Protein AF-A0A6S7GJ29-F1 (afdb_monomer)

Secondary structure (DSSP, 8-state):
-TTSTT-TTHHHHHHHHHHHHHHHHHHH-SSHHHHHHHHHHHHHTT-HHHHHHHHHHHHTSPP--TTSSS---SSS--HHHHHHHHHHHHHHTT-HHHHHHHHHHHS--

Sequence (109 aa):
MACQKFQYGRNASIMQAFLFLYQYEGLRGKCQETDYNMGRSYHQIGLVNFASHYYHKVLNYPMVEENNNEKFWDKNNLHREAAFNLSLIYRASGNNQVARDLLQKYCTL

Structure (mmCIF, N/CA/C/O backbone):
data_AF-A0A6S7GJ29-F1
#
_entry.id   AF-A0A6S7GJ29-F1
#
loop_
_atom_site.group_PDB
_atom_site.id
_atom_site.type_symbol
_atom_site.label_atom_id
_atom_site.label_alt_id
_atom_site.label_comp_id
_atom_site.label_asym_id
_atom_site.label_entity_id
_atom_site.label_seq_id
_atom_site.pdbx_PDB_ins_code
_atom_site.Cartn_x
_atom_site.Cartn_y
_atom_site.Cartn_z
_atom_site.occupancy
_atom_site.B_iso_or_equiv
_atom_site.auth_seq_id
_atom_site.auth_comp_id
_atom_site.auth_asym_id
_atom_site.auth_atom_id
_atom_site.pdbx_PDB_model_num
ATOM 1 N N . MET A 1 1 ? 3.270 8.024 16.936 1.00 61.66 1 MET A N 1
ATOM 2 C CA . MET A 1 1 ? 2.506 8.921 17.827 1.00 61.66 1 MET A CA 1
ATOM 3 C C . MET A 1 1 ? 1.010 8.770 17.577 1.00 61.66 1 MET A C 1
ATOM 5 O O . MET A 1 1 ? 0.410 8.076 18.371 1.00 61.66 1 MET A O 1
ATOM 9 N N . ALA A 1 2 ? 0.425 9.209 16.452 1.00 67.25 2 ALA A N 1
ATOM 10 C CA . ALA A 1 2 ? -1.041 9.233 16.229 1.00 67.25 2 ALA A CA 1
ATOM 11 C C . ALA A 1 2 ? -1.870 7.950 16.521 1.00 67.25 2 ALA A C 1
ATOM 13 O O . ALA A 1 2 ? -3.079 8.052 16.719 1.00 67.25 2 ALA A O 1
ATOM 14 N N . CYS A 1 3 ? -1.261 6.758 16.540 1.00 72.81 3 CYS A N 1
ATOM 15 C CA . CYS A 1 3 ? -1.922 5.491 16.890 1.00 72.81 3 CYS A CA 1
ATOM 16 C C . CYS A 1 3 ? -1.803 5.109 18.381 1.00 72.81 3 CYS A C 1
ATOM 18 O O . CYS A 1 3 ? -2.120 3.980 18.747 1.00 72.81 3 CYS A O 1
ATOM 20 N N . GLN A 1 4 ? -1.328 6.013 19.243 1.00 81.38 4 GLN A N 1
ATOM 21 C CA . GLN A 1 4 ? -1.304 5.812 20.692 1.00 81.38 4 GLN A CA 1
ATOM 22 C C . GLN A 1 4 ? -2.716 5.924 21.280 1.00 81.38 4 GLN A C 1
ATOM 24 O O . GLN A 1 4 ? -3.532 6.750 20.858 1.00 81.38 4 GLN A O 1
ATOM 29 N N . LYS A 1 5 ? -3.005 5.080 22.276 1.00 68.94 5 LYS A N 1
ATOM 30 C CA . LYS A 1 5 ? -4.272 5.105 23.012 1.00 68.94 5 LYS A CA 1
ATOM 31 C C . LYS A 1 5 ? -4.389 6.458 23.732 1.00 68.94 5 LYS A C 1
ATOM 33 O O . LYS A 1 5 ? -3.507 6.800 24.508 1.00 68.94 5 LYS A O 1
ATOM 38 N N . PHE A 1 6 ? -5.466 7.201 23.460 1.00 75.94 6 PHE A N 1
ATOM 39 C CA . PHE A 1 6 ? -5.743 8.551 23.988 1.00 75.94 6 PHE A CA 1
ATOM 40 C C . PHE A 1 6 ? -4.842 9.691 23.475 1.00 75.94 6 PHE A C 1
ATOM 42 O O . PHE A 1 6 ? -4.516 10.613 24.218 1.00 75.94 6 PHE A O 1
ATOM 49 N N . GLN A 1 7 ? -4.478 9.689 22.189 1.00 75.12 7 GLN A N 1
ATOM 50 C CA . GLN A 1 7 ? -3.794 10.843 21.600 1.00 75.12 7 GLN A CA 1
ATOM 51 C C . GLN A 1 7 ? -4.747 12.016 21.313 1.00 75.12 7 GLN A C 1
ATOM 53 O O . GLN A 1 7 ? -5.640 11.926 20.465 1.00 75.12 7 GLN A O 1
ATOM 58 N N . TYR A 1 8 ? -4.482 13.157 21.952 1.00 79.00 8 TYR A N 1
ATOM 59 C CA . TYR A 1 8 ? -5.089 14.434 21.584 1.00 79.00 8 TYR A CA 1
ATOM 60 C C . TYR A 1 8 ? -4.584 14.887 20.204 1.00 79.00 8 TYR A C 1
ATOM 62 O O . TYR A 1 8 ? -3.409 14.724 19.875 1.00 79.00 8 TYR A O 1
ATOM 70 N N . GLY A 1 9 ? -5.464 15.427 19.357 1.00 85.31 9 GLY A N 1
ATOM 71 C CA . GLY A 1 9 ? -5.067 15.921 18.032 1.00 85.31 9 GLY A CA 1
ATOM 72 C C . GLY A 1 9 ? -4.649 14.836 17.024 1.00 85.31 9 GLY A C 1
ATOM 73 O O . GLY A 1 9 ? -3.859 15.116 16.121 1.00 85.31 9 GLY A O 1
ATOM 74 N N . ARG A 1 10 ? -5.181 13.605 17.135 1.00 88.44 10 ARG A N 1
ATOM 75 C CA . ARG A 1 10 ? -4.910 12.488 16.201 1.00 88.44 10 ARG A CA 1
ATOM 76 C C . ARG A 1 10 ? -5.013 12.899 14.730 1.00 88.44 10 ARG A C 1
ATOM 78 O O . ARG A 1 10 ? -4.091 12.639 13.964 1.00 88.44 10 ARG A O 1
ATOM 85 N N . ASN A 1 11 ? -6.108 13.553 14.343 1.00 90.12 11 ASN A N 1
ATOM 86 C CA . ASN A 1 11 ? -6.341 13.941 12.949 1.00 90.12 11 ASN A CA 1
ATOM 87 C C . ASN A 1 11 ? -5.285 14.939 12.457 1.00 90.12 11 ASN A C 1
ATOM 89 O O . ASN A 1 11 ? -4.754 14.762 11.367 1.00 90.12 11 ASN A O 1
ATOM 93 N N . ALA A 1 12 ? -4.913 15.924 13.282 1.00 92.88 12 ALA A N 1
ATOM 94 C CA . ALA A 1 12 ? -3.859 16.881 12.947 1.00 92.88 12 ALA A CA 1
ATOM 95 C C . ALA A 1 12 ? -2.495 16.190 12.778 1.00 92.88 12 ALA A C 1
ATOM 97 O O . ALA A 1 12 ? -1.780 16.460 11.819 1.00 92.88 12 ALA A O 1
ATOM 98 N N . SER A 1 13 ? -2.166 15.229 13.649 1.00 92.31 13 SER A N 1
ATOM 99 C CA . SER A 1 13 ? -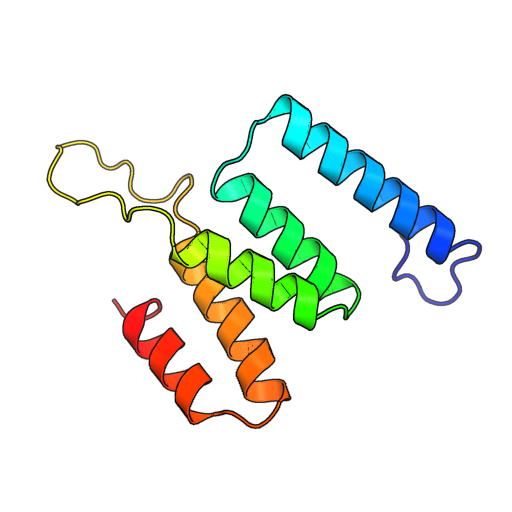0.935 14.434 13.520 1.00 92.31 13 SER A CA 1
ATOM 100 C C . SER A 1 13 ? -0.916 13.578 12.247 1.00 92.31 13 SER A C 1
ATOM 102 O O . SER A 1 13 ? 0.129 13.448 11.614 1.00 92.31 13 SER A O 1
ATOM 104 N N . ILE A 1 14 ? -2.060 13.003 11.857 1.00 94.12 14 ILE A N 1
ATOM 105 C CA . ILE A 1 14 ? -2.190 12.261 10.595 1.00 94.12 14 ILE A CA 1
ATOM 106 C C . ILE A 1 14 ? -1.990 13.210 9.409 1.00 94.12 14 ILE A C 1
ATOM 108 O O . ILE A 1 14 ? -1.193 12.902 8.529 1.00 94.12 14 ILE A O 1
ATOM 112 N N . MET A 1 15 ? -2.642 14.376 9.401 1.00 95.19 15 MET A N 1
ATOM 113 C CA . MET A 1 15 ? -2.472 15.368 8.331 1.00 95.19 15 MET A CA 1
ATOM 114 C C . MET A 1 15 ? -1.014 15.811 8.189 1.00 95.19 15 MET A C 1
ATOM 116 O O . MET A 1 15 ? -0.494 15.842 7.077 1.00 95.19 15 MET A O 1
ATOM 120 N N . GLN A 1 16 ? -0.327 16.063 9.305 1.00 95.50 16 GLN A N 1
ATOM 121 C CA . GLN A 1 16 ? 1.092 16.413 9.294 1.00 95.50 16 GLN A CA 1
ATOM 122 C C . GLN A 1 16 ? 1.965 15.292 8.708 1.00 95.50 16 GLN A C 1
ATOM 124 O O . GLN A 1 16 ? 2.886 15.566 7.942 1.00 95.50 16 GLN A O 1
ATOM 129 N N . ALA A 1 17 ? 1.672 14.028 9.031 1.00 95.62 17 ALA A N 1
ATOM 130 C CA . ALA A 1 17 ? 2.394 12.890 8.464 1.00 95.62 17 ALA A CA 1
ATOM 131 C C . ALA A 1 17 ? 2.202 12.795 6.941 1.00 95.62 17 ALA A C 1
ATOM 133 O O . ALA A 1 17 ? 3.173 12.602 6.214 1.00 95.62 17 ALA A O 1
ATOM 134 N N . PHE A 1 18 ? 0.974 12.989 6.450 1.00 96.88 18 PHE A N 1
ATOM 135 C CA . PHE A 1 18 ? 0.702 13.008 5.011 1.00 96.88 18 PHE A CA 1
ATOM 136 C C . PHE A 1 18 ? 1.353 14.198 4.308 1.00 96.88 18 PHE A C 1
ATOM 138 O O . PHE A 1 18 ? 1.870 14.027 3.209 1.00 96.88 18 PHE A O 1
ATOM 145 N N . LEU A 1 19 ? 1.411 15.372 4.942 1.00 97.88 19 LEU A N 1
ATOM 146 C CA . LEU A 1 19 ? 2.137 16.518 4.396 1.00 97.88 19 LEU A CA 1
ATOM 147 C C . LEU A 1 19 ? 3.619 16.184 4.159 1.00 97.88 19 LEU A C 1
ATOM 149 O O . LEU A 1 19 ? 4.149 16.474 3.088 1.00 97.88 19 LEU A O 1
ATOM 153 N N . PHE A 1 20 ? 4.268 15.512 5.115 1.00 97.56 20 PHE A N 1
ATOM 154 C CA . PHE A 1 20 ? 5.650 15.059 4.944 1.00 97.56 20 PHE A CA 1
ATOM 155 C C . PHE A 1 20 ? 5.799 13.983 3.867 1.00 97.56 20 PHE A C 1
ATOM 157 O O . PHE A 1 20 ? 6.779 14.015 3.128 1.00 97.56 20 PHE A O 1
ATOM 164 N N . LEU A 1 21 ? 4.836 13.068 3.731 1.00 97.50 21 LEU A N 1
ATOM 165 C CA . LEU A 1 21 ? 4.848 12.062 2.664 1.00 97.50 21 LEU A CA 1
ATOM 166 C C . LEU A 1 21 ? 4.728 12.693 1.273 1.00 97.50 21 LEU A C 1
ATOM 168 O O . LEU A 1 21 ? 5.472 12.310 0.375 1.00 97.50 21 LEU A O 1
ATOM 172 N N . TYR A 1 22 ? 3.861 13.693 1.103 1.00 97.50 22 TYR A N 1
ATOM 173 C CA . TYR A 1 22 ? 3.747 14.429 -0.159 1.00 97.50 22 TYR A CA 1
ATOM 174 C C . TYR A 1 22 ? 4.998 15.252 -0.467 1.00 97.50 22 TYR A C 1
ATOM 176 O O . TYR A 1 22 ? 5.452 15.280 -1.609 1.00 97.50 22 TYR A O 1
ATOM 184 N N . GLN A 1 23 ? 5.594 15.897 0.539 1.00 97.94 23 GLN A N 1
ATOM 185 C CA . GLN A 1 23 ? 6.868 16.595 0.359 1.00 97.94 23 GLN A CA 1
ATOM 186 C C . GLN A 1 23 ? 7.983 15.617 -0.037 1.00 97.94 23 GLN A C 1
ATOM 188 O O . GLN A 1 23 ? 8.775 15.914 -0.928 1.00 97.94 23 GLN A O 1
ATOM 193 N N . TYR A 1 24 ? 8.020 14.439 0.587 1.00 97.31 24 TYR A N 1
ATOM 194 C CA . TYR A 1 24 ? 8.938 13.364 0.227 1.00 97.31 24 TYR A CA 1
ATOM 195 C C . TYR A 1 24 ? 8.725 12.887 -1.217 1.00 97.31 24 TYR A C 1
ATOM 197 O O . TYR A 1 24 ? 9.703 12.801 -1.954 1.00 97.31 24 TYR A O 1
ATOM 205 N N . GLU A 1 25 ? 7.482 12.655 -1.657 1.00 96.75 25 GLU A N 1
ATOM 206 C CA . GLU A 1 25 ? 7.177 12.314 -3.056 1.00 96.75 25 GLU A CA 1
ATOM 207 C C . GLU A 1 25 ? 7.669 13.410 -4.014 1.00 96.75 25 GLU A C 1
ATOM 209 O O . GLU A 1 25 ? 8.288 13.106 -5.031 1.00 96.75 25 GLU A O 1
ATOM 214 N N . GLY A 1 26 ? 7.460 14.684 -3.670 1.00 97.25 26 GLY A N 1
ATOM 215 C CA . GLY A 1 26 ? 7.931 15.816 -4.470 1.00 97.25 26 GLY A CA 1
ATOM 216 C C . GLY A 1 26 ? 9.456 15.881 -4.610 1.00 97.25 26 GLY A C 1
ATOM 217 O O . GLY A 1 26 ? 9.953 16.217 -5.681 1.00 97.25 26 GLY A O 1
ATOM 218 N N . LEU A 1 27 ? 10.199 15.533 -3.554 1.00 97.38 27 LEU A N 1
ATOM 219 C CA . LEU A 1 27 ? 11.668 15.531 -3.555 1.00 97.38 27 LEU A CA 1
ATOM 220 C C . LEU A 1 27 ? 12.265 14.279 -4.211 1.00 97.38 27 LEU A C 1
ATOM 222 O O . LEU A 1 27 ? 13.281 14.367 -4.896 1.00 97.38 27 LEU A O 1
ATOM 226 N N . ARG A 1 28 ? 11.659 13.108 -3.987 1.00 93.69 28 ARG A N 1
ATOM 227 C CA . ARG A 1 28 ? 12.113 11.821 -4.534 1.00 93.69 28 ARG A CA 1
ATOM 228 C C . ARG A 1 28 ? 11.722 11.649 -6.003 1.00 93.69 28 ARG A C 1
ATOM 230 O O . ARG A 1 28 ? 12.438 10.977 -6.742 1.00 93.69 28 ARG A O 1
ATOM 237 N N . GLY A 1 29 ? 10.613 12.263 -6.411 1.00 93.25 29 GLY A N 1
ATOM 238 C CA . GLY A 1 29 ? 9.956 12.035 -7.691 1.00 93.25 29 GLY A CA 1
ATOM 239 C C . GLY A 1 29 ? 9.040 10.811 -7.656 1.00 93.25 29 GLY A C 1
ATOM 240 O O . GLY A 1 29 ? 9.164 9.941 -6.797 1.00 93.25 29 GLY A O 1
ATOM 241 N N . LYS A 1 30 ? 8.115 10.736 -8.618 1.00 90.88 30 LYS A N 1
ATOM 242 C CA . LYS A 1 30 ? 7.1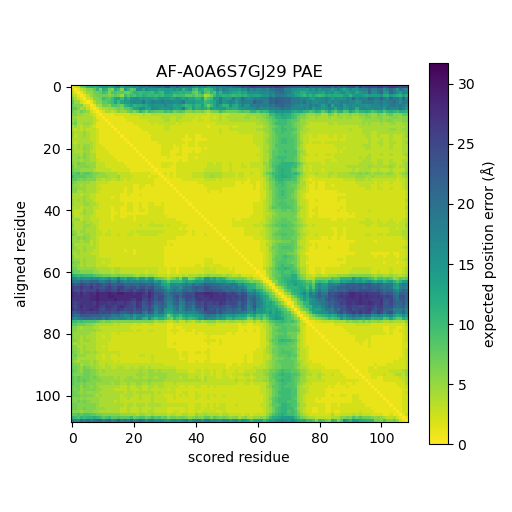79 9.611 -8.737 1.00 90.88 30 LYS A CA 1
ATOM 243 C C . LYS A 1 30 ? 7.918 8.346 -9.155 1.00 90.88 30 LYS A C 1
ATOM 245 O O . LYS A 1 30 ? 8.397 8.250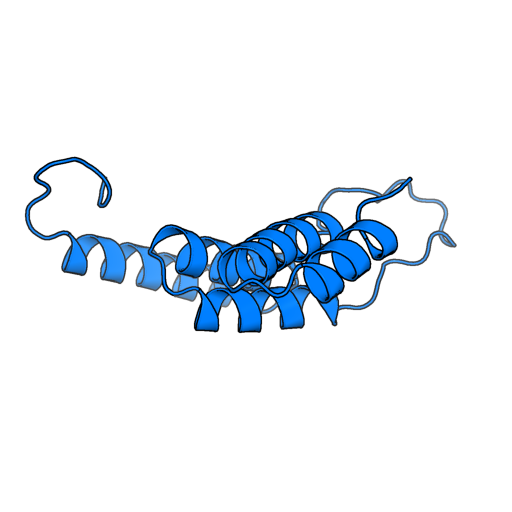 -10.284 1.00 90.88 30 LYS A O 1
ATOM 250 N N . CYS A 1 31 ? 7.988 7.382 -8.251 1.00 92.31 31 CYS A N 1
ATOM 251 C CA . CYS A 1 31 ? 8.565 6.074 -8.503 1.00 92.31 31 CYS A CA 1
ATOM 252 C C . CYS A 1 31 ? 7.833 4.989 -7.706 1.00 92.31 31 CYS A C 1
ATOM 254 O O . CYS A 1 31 ? 6.942 5.258 -6.895 1.00 92.31 31 CYS A O 1
ATOM 256 N N . GLN A 1 32 ? 8.239 3.739 -7.924 1.00 93.94 32 GLN A N 1
ATOM 257 C CA . GLN A 1 32 ? 7.634 2.591 -7.258 1.00 93.94 32 GLN A CA 1
ATOM 258 C C . GLN A 1 32 ? 7.665 2.716 -5.722 1.00 93.94 32 GLN A C 1
ATOM 260 O O . GLN A 1 32 ? 6.680 2.414 -5.051 1.00 93.94 32 GLN A O 1
ATOM 265 N N . GLU A 1 33 ? 8.773 3.221 -5.173 1.00 94.38 33 GLU A N 1
ATOM 266 C CA . GLU A 1 33 ? 8.973 3.456 -3.738 1.00 94.38 33 GLU A CA 1
ATOM 267 C C . GLU A 1 33 ? 7.957 4.456 -3.170 1.00 94.38 33 GLU A C 1
ATOM 269 O O . GLU A 1 33 ? 7.305 4.179 -2.160 1.00 94.38 33 GLU A O 1
ATOM 274 N N . THR A 1 34 ? 7.776 5.604 -3.832 1.00 96.25 34 THR A N 1
ATOM 275 C CA . THR A 1 34 ? 6.863 6.648 -3.352 1.00 96.25 34 THR A CA 1
ATOM 276 C C . THR A 1 34 ? 5.411 6.193 -3.413 1.00 96.25 34 THR A C 1
ATOM 278 O O . THR A 1 34 ? 4.669 6.396 -2.451 1.00 96.25 34 THR A O 1
ATOM 281 N N . ASP A 1 35 ? 5.010 5.520 -4.498 1.00 97.38 35 ASP A N 1
ATOM 282 C CA . ASP A 1 35 ? 3.655 4.976 -4.621 1.00 97.38 35 ASP A CA 1
ATOM 283 C C . ASP A 1 35 ? 3.396 3.883 -3.569 1.00 97.38 35 ASP A C 1
ATOM 285 O O . ASP A 1 35 ? 2.341 3.877 -2.927 1.00 97.38 35 ASP A O 1
ATOM 289 N N . TYR A 1 36 ? 4.367 3.000 -3.315 1.00 97.69 36 TYR A N 1
ATOM 290 C CA . TYR A 1 36 ? 4.256 1.983 -2.269 1.00 97.69 36 TYR A CA 1
ATOM 291 C C . TYR A 1 36 ? 4.115 2.603 -0.877 1.00 97.69 36 TYR A C 1
ATOM 293 O O . TYR A 1 36 ? 3.228 2.209 -0.111 1.00 97.69 36 TYR A O 1
ATOM 301 N N . ASN A 1 37 ? 4.943 3.599 -0.556 1.00 97.56 37 ASN A N 1
ATOM 302 C CA . ASN A 1 37 ? 4.915 4.286 0.733 1.00 97.56 37 ASN A CA 1
ATOM 303 C C . ASN A 1 37 ? 3.597 5.043 0.955 1.00 97.56 37 ASN A C 1
ATOM 305 O O . ASN A 1 37 ? 3.050 5.001 2.063 1.00 97.56 37 ASN A O 1
ATOM 309 N N . MET A 1 38 ? 3.025 5.654 -0.087 1.00 98.19 38 MET A N 1
ATOM 310 C CA . MET A 1 38 ? 1.678 6.231 -0.018 1.00 98.19 38 MET A CA 1
ATOM 311 C C . MET A 1 38 ? 0.621 5.156 0.249 1.00 98.19 38 MET A C 1
ATOM 313 O O . MET A 1 38 ? -0.190 5.303 1.168 1.00 98.19 38 MET A O 1
ATOM 317 N N . GLY A 1 39 ? 0.674 4.030 -0.469 1.00 98.19 39 GLY A N 1
ATOM 318 C CA . GLY A 1 39 ? -0.227 2.897 -0.244 1.00 98.19 39 GLY A CA 1
ATOM 319 C C . GLY A 1 39 ? -0.151 2.344 1.182 1.00 98.19 39 G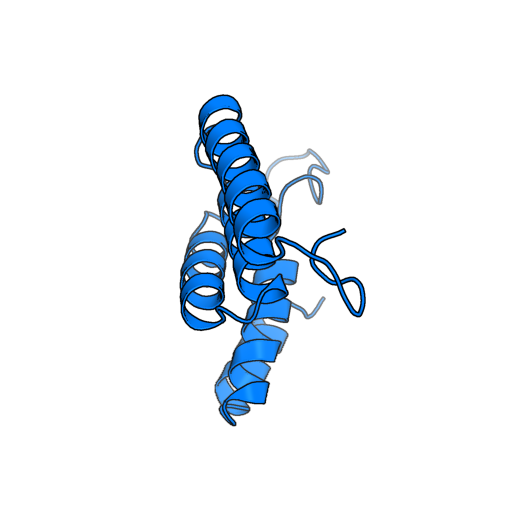LY A C 1
ATOM 320 O O . GLY A 1 39 ? -1.178 2.198 1.848 1.00 98.19 39 GLY A O 1
ATOM 321 N N . ARG A 1 40 ? 1.061 2.104 1.703 1.00 98.06 40 ARG A N 1
ATOM 322 C CA . ARG A 1 40 ? 1.300 1.683 3.099 1.00 98.06 40 ARG A CA 1
ATOM 323 C C . ARG A 1 40 ? 0.757 2.685 4.113 1.00 98.06 40 ARG A C 1
ATOM 325 O O . ARG A 1 40 ? 0.164 2.265 5.104 1.00 98.06 40 ARG A O 1
ATOM 332 N N . SER A 1 41 ? 0.916 3.980 3.860 1.00 97.75 41 SER A N 1
ATOM 333 C CA . SER A 1 41 ? 0.430 5.038 4.750 1.00 97.75 41 SER A CA 1
ATOM 334 C C . SER A 1 41 ? -1.097 5.068 4.825 1.00 97.75 41 SER A C 1
ATOM 336 O O . SER A 1 41 ? -1.653 5.113 5.923 1.00 97.75 41 SER A O 1
ATOM 338 N N . TYR A 1 42 ? -1.791 4.949 3.687 1.00 98.44 42 TYR A N 1
ATOM 339 C CA . TYR A 1 42 ? -3.253 4.822 3.662 1.00 98.44 42 TYR A CA 1
ATOM 340 C C . TYR A 1 42 ? -3.742 3.543 4.342 1.00 98.44 42 TYR A C 1
ATOM 342 O O . TYR A 1 42 ? -4.702 3.583 5.116 1.00 98.44 42 TYR A O 1
ATOM 350 N N . HIS A 1 43 ? -3.059 2.422 4.105 1.00 97.88 43 HIS A N 1
ATOM 351 C CA . HIS A 1 43 ? -3.392 1.144 4.729 1.00 97.88 43 HIS A CA 1
ATOM 352 C C . HIS A 1 43 ? -3.285 1.238 6.258 1.00 97.88 43 HIS A C 1
ATOM 354 O O . HIS A 1 43 ? -4.201 0.823 6.965 1.00 97.88 43 HIS A O 1
ATOM 360 N N . GLN A 1 44 ? -2.218 1.861 6.770 1.00 96.12 44 GLN A N 1
ATOM 361 C CA . GLN A 1 44 ? -1.961 2.010 8.206 1.00 96.12 44 GLN A CA 1
ATOM 362 C C . GLN A 1 44 ? -3.089 2.739 8.955 1.00 96.12 44 GLN A C 1
ATOM 364 O O . GLN A 1 44 ? -3.332 2.451 10.126 1.00 96.12 44 GLN A O 1
ATOM 369 N N . ILE A 1 45 ? -3.778 3.677 8.298 1.00 95.56 45 ILE A N 1
ATOM 370 C CA . ILE A 1 45 ? -4.897 4.428 8.889 1.00 95.56 45 ILE A CA 1
ATOM 371 C C . ILE A 1 45 ? -6.278 3.853 8.536 1.00 95.56 45 ILE A C 1
ATOM 373 O O . ILE A 1 45 ? -7.290 4.453 8.896 1.00 95.56 45 ILE A O 1
ATOM 377 N N . GLY A 1 46 ? -6.333 2.700 7.860 1.00 95.94 46 GLY A N 1
ATOM 378 C CA . GLY A 1 46 ? -7.574 2.005 7.503 1.00 95.94 46 GLY A CA 1
ATOM 379 C C . GLY A 1 46 ? -8.262 2.518 6.234 1.00 95.94 46 GLY A C 1
ATOM 380 O O . GLY A 1 46 ? -9.355 2.065 5.904 1.00 95.94 46 GLY A O 1
ATOM 381 N N . LEU A 1 47 ? -7.632 3.424 5.481 1.00 97.44 47 LEU A N 1
ATOM 382 C CA . LEU A 1 47 ? -8.146 3.930 4.206 1.00 97.44 47 LEU A CA 1
ATOM 383 C C . LEU A 1 47 ? -7.812 2.964 3.058 1.00 97.44 47 LEU A C 1
ATOM 385 O O . LEU A 1 47 ? -7.093 3.291 2.113 1.00 97.44 47 LEU A O 1
ATOM 389 N N . VAL A 1 48 ? -8.341 1.743 3.154 1.00 97.81 48 VAL A N 1
ATOM 390 C CA . VAL A 1 48 ? -7.950 0.603 2.310 1.00 97.81 48 VAL A CA 1
ATOM 391 C C . VAL A 1 48 ? -8.237 0.796 0.820 1.00 97.81 48 VAL A C 1
ATOM 393 O O . VAL A 1 48 ? -7.468 0.313 0.002 1.00 97.81 48 VAL A O 1
ATOM 396 N N . ASN A 1 49 ? -9.267 1.558 0.441 1.00 97.25 49 ASN A N 1
ATOM 397 C CA . ASN A 1 49 ? -9.554 1.836 -0.973 1.00 97.25 49 ASN A CA 1
ATOM 398 C C . ASN A 1 49 ? -8.425 2.639 -1.637 1.00 97.25 49 ASN A C 1
ATOM 400 O O . ASN A 1 49 ? -8.000 2.321 -2.747 1.00 97.25 49 ASN A O 1
ATOM 404 N N . PHE A 1 50 ? -7.890 3.640 -0.931 1.00 98.12 50 PHE A N 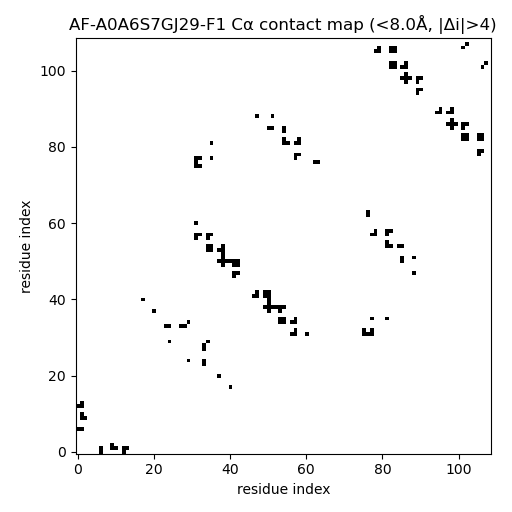1
ATOM 405 C CA . PHE A 1 50 ? -6.731 4.399 -1.398 1.00 98.12 50 PHE A CA 1
ATOM 406 C C . PHE A 1 50 ? -5.471 3.535 -1.386 1.00 98.12 50 PHE A C 1
ATOM 408 O O . PHE A 1 50 ? -4.700 3.570 -2.340 1.00 98.12 50 PHE A O 1
ATOM 415 N N . ALA A 1 51 ? -5.289 2.707 -0.354 1.00 98.62 51 ALA A N 1
ATOM 416 C CA . ALA A 1 51 ? -4.173 1.767 -0.305 1.00 98.62 51 ALA A CA 1
ATOM 417 C C . ALA A 1 51 ? -4.159 0.828 -1.523 1.00 98.62 51 ALA A C 1
ATOM 419 O O . ALA A 1 51 ? -3.131 0.708 -2.186 1.00 98.62 51 ALA A O 1
ATOM 420 N N . SER A 1 52 ? -5.308 0.233 -1.865 1.00 98.19 52 SER A N 1
ATOM 421 C CA . SER A 1 52 ? -5.462 -0.638 -3.033 1.00 98.19 52 SER A CA 1
ATOM 422 C C . SER A 1 52 ? -5.087 0.063 -4.334 1.00 98.19 52 SER A C 1
ATOM 424 O O . SER A 1 52 ? -4.357 -0.510 -5.138 1.00 98.19 52 SER A O 1
ATOM 426 N N . HIS A 1 53 ? -5.534 1.308 -4.532 1.00 98.31 53 HIS A N 1
ATOM 427 C CA . HIS A 1 53 ? -5.176 2.108 -5.710 1.00 98.31 53 HIS A CA 1
ATOM 428 C C . HIS A 1 53 ? -3.659 2.252 -5.869 1.00 98.31 53 HIS A C 1
ATOM 430 O O . HIS A 1 53 ? -3.114 2.019 -6.946 1.00 98.31 53 HIS A O 1
ATOM 436 N N . TYR A 1 54 ? -2.962 2.588 -4.785 1.00 98.44 54 TYR A N 1
ATOM 437 C CA . TYR A 1 54 ? -1.510 2.739 -4.810 1.00 98.44 54 TYR A CA 1
ATOM 438 C C . TYR A 1 54 ? -0.773 1.405 -4.974 1.00 98.44 54 TYR A C 1
ATOM 440 O O . TYR A 1 54 ? 0.196 1.350 -5.724 1.00 98.44 54 TYR A O 1
ATOM 448 N N . TYR A 1 55 ? -1.235 0.311 -4.362 1.00 98.50 55 TYR A N 1
ATOM 449 C CA . TYR A 1 55 ? -0.628 -1.002 -4.610 1.00 98.50 55 TYR A CA 1
ATOM 450 C C . TYR A 1 55 ? -0.792 -1.451 -6.061 1.00 98.50 55 TYR A C 1
ATOM 452 O O . TYR A 1 55 ? 0.158 -1.968 -6.637 1.00 98.50 55 TYR A O 1
ATOM 460 N N . HIS A 1 56 ? -1.942 -1.190 -6.686 1.00 98.12 56 HIS A N 1
ATOM 461 C CA . HIS A 1 56 ? -2.117 -1.445 -8.119 1.00 98.12 56 HIS A CA 1
ATOM 462 C C . HIS A 1 56 ? -1.153 -0.620 -8.973 1.00 98.12 56 HIS A C 1
ATOM 464 O O . HIS A 1 56 ? -0.552 -1.168 -9.892 1.00 98.12 56 HIS A O 1
ATOM 470 N N . LYS A 1 57 ? -0.922 0.661 -8.646 1.00 97.12 57 LYS A N 1
ATOM 471 C CA . LYS A 1 57 ? 0.127 1.450 -9.318 1.00 97.12 57 LYS A CA 1
ATOM 472 C C . LYS A 1 57 ? 1.496 0.793 -9.193 1.00 97.12 57 LYS A C 1
ATOM 474 O O . LYS A 1 57 ? 2.173 0.650 -10.200 1.00 97.12 57 LYS A O 1
ATOM 479 N N . VAL A 1 58 ? 1.875 0.369 -7.985 1.00 96.75 58 VAL A N 1
ATOM 480 C CA . VAL A 1 58 ? 3.159 -0.301 -7.721 1.00 96.75 58 VAL A CA 1
ATOM 481 C C . VAL A 1 58 ? 3.322 -1.557 -8.576 1.00 96.75 58 VAL A C 1
ATOM 483 O O . VAL A 1 58 ? 4.407 -1.774 -9.107 1.00 96.75 58 VAL A O 1
ATOM 486 N N . LEU A 1 59 ? 2.254 -2.344 -8.739 1.00 95.69 59 LEU A N 1
ATOM 487 C CA . LEU A 1 59 ? 2.250 -3.564 -9.554 1.00 95.69 59 LEU A CA 1
ATOM 488 C C . LEU A 1 59 ? 2.280 -3.314 -11.070 1.00 95.69 59 LEU A C 1
ATOM 490 O O . LEU A 1 59 ? 2.569 -4.246 -11.817 1.00 95.69 59 LEU A O 1
ATOM 494 N N . ASN A 1 60 ? 1.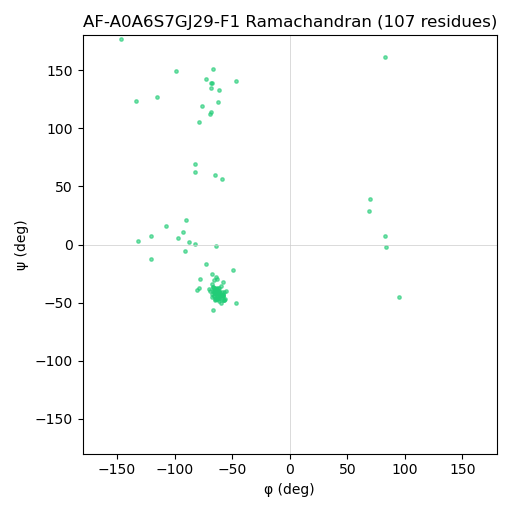974 -2.091 -11.510 1.00 95.12 60 ASN A N 1
AT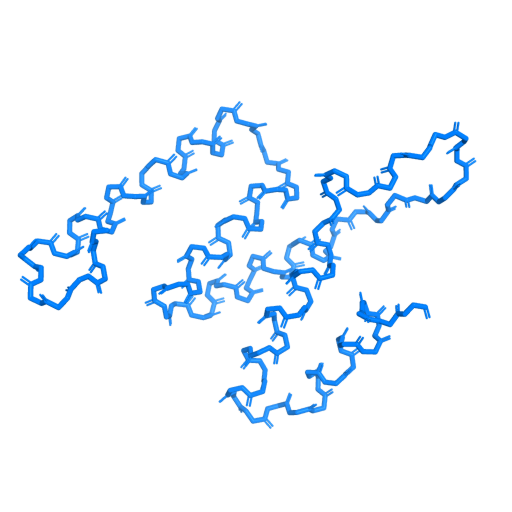OM 495 C CA . ASN A 1 60 ? 1.996 -1.687 -12.917 1.00 95.12 60 ASN A CA 1
ATOM 496 C C . ASN A 1 60 ? 3.351 -1.110 -13.363 1.00 95.12 60 ASN A C 1
ATOM 498 O O . ASN A 1 60 ? 3.515 -0.815 -14.547 1.00 95.12 60 ASN A O 1
ATOM 502 N N . TYR A 1 61 ? 4.311 -0.915 -12.451 1.00 92.00 61 TYR A N 1
ATOM 503 C CA . TYR A 1 61 ? 5.677 -0.555 -12.843 1.00 92.00 61 TYR A CA 1
ATOM 504 C C . TYR A 1 61 ? 6.334 -1.720 -13.604 1.00 92.00 61 TYR A C 1
ATOM 506 O O . TYR A 1 61 ? 5.991 -2.879 -13.368 1.00 92.00 61 TYR A O 1
ATOM 514 N N . PRO A 1 62 ? 7.273 -1.447 -14.529 1.00 87.38 62 PRO A N 1
ATOM 515 C CA . PRO A 1 62 ? 7.988 -2.510 -15.220 1.00 87.38 62 PRO A CA 1
ATOM 516 C C . PRO A 1 62 ? 8.777 -3.349 -14.210 1.00 87.38 62 PRO A C 1
ATOM 518 O O . PRO A 1 62 ? 9.480 -2.815 -13.348 1.00 87.38 62 PRO A O 1
ATOM 521 N N . MET A 1 63 ? 8.666 -4.670 -14.324 1.00 75.31 63 MET A N 1
ATOM 522 C CA . MET A 1 63 ? 9.561 -5.576 -13.613 1.00 75.31 63 MET A CA 1
ATOM 523 C C . MET A 1 63 ? 10.961 -5.438 -14.212 1.00 75.31 63 MET A C 1
ATOM 525 O O . MET A 1 63 ? 11.110 -5.395 -15.431 1.00 75.31 63 MET A O 1
ATOM 529 N N . VAL A 1 64 ? 11.984 -5.338 -13.364 1.00 66.75 64 VAL A N 1
ATOM 530 C CA . VAL A 1 64 ? 13.374 -5.337 -13.831 1.00 66.75 64 VAL A CA 1
ATOM 531 C C . VAL A 1 64 ? 13.674 -6.737 -14.368 1.00 66.75 64 VAL A C 1
ATOM 533 O O . VAL A 1 64 ? 13.637 -7.697 -13.602 1.00 66.75 64 VAL A O 1
ATOM 536 N N . GLU A 1 65 ? 13.909 -6.864 -15.676 1.00 54.34 65 GLU A N 1
ATOM 537 C CA . GLU A 1 65 ? 14.287 -8.139 -16.294 1.00 54.34 65 GLU A CA 1
ATOM 538 C C . GLU A 1 65 ? 15.690 -8.569 -15.839 1.00 54.34 65 GLU A C 1
ATOM 540 O O . GLU A 1 65 ? 16.618 -7.763 -15.784 1.00 54.34 65 GLU A O 1
ATOM 545 N N . GLU A 1 66 ? 15.856 -9.865 -15.571 1.00 53.22 66 GLU A N 1
ATOM 546 C CA . GLU A 1 66 ? 17.087 -10.508 -15.076 1.00 53.22 66 GLU A CA 1
ATOM 547 C C . GLU A 1 66 ? 18.286 -10.455 -16.051 1.00 53.22 66 GLU A C 1
ATOM 549 O O . GLU A 1 66 ? 19.364 -10.954 -15.737 1.00 53.22 66 GLU A O 1
ATOM 554 N N . ASN A 1 67 ? 18.127 -9.868 -17.242 1.00 45.91 67 ASN A N 1
ATOM 555 C CA . ASN A 1 67 ? 19.050 -10.039 -18.369 1.00 45.91 67 ASN A CA 1
ATOM 556 C C . ASN A 1 67 ? 20.305 -9.152 -18.366 1.00 45.91 67 ASN A C 1
ATOM 558 O O . ASN A 1 67 ? 21.124 -9.278 -19.273 1.00 45.91 67 ASN A O 1
ATOM 562 N N . ASN A 1 68 ? 20.509 -8.289 -17.371 1.00 47.03 68 ASN A N 1
ATOM 563 C CA . ASN A 1 68 ? 21.772 -7.565 -17.231 1.00 47.03 68 ASN A CA 1
ATOM 564 C C . ASN A 1 68 ? 22.482 -7.988 -15.949 1.00 47.03 68 ASN A C 1
ATOM 566 O O . ASN A 1 68 ? 21.905 -7.942 -14.869 1.00 47.03 68 ASN A O 1
ATOM 570 N N . ASN A 1 69 ? 23.743 -8.396 -16.120 1.00 44.69 69 ASN A N 1
ATOM 571 C CA . ASN A 1 69 ? 24.717 -8.870 -15.133 1.00 44.69 69 ASN A CA 1
ATOM 572 C C . ASN A 1 69 ? 25.035 -7.862 -14.017 1.00 44.69 69 ASN A C 1
ATOM 574 O O . ASN A 1 69 ? 26.191 -7.548 -13.751 1.00 44.69 69 ASN A O 1
ATOM 578 N N . GLU A 1 70 ? 24.027 -7.403 -13.298 1.00 45.47 70 GLU A N 1
ATOM 579 C CA . GLU A 1 70 ? 24.190 -6.827 -11.985 1.00 45.47 70 GLU A CA 1
ATOM 580 C C . GLU A 1 70 ? 23.123 -7.453 -11.101 1.00 45.47 70 GLU A C 1
ATOM 582 O O . GLU A 1 70 ? 21.929 -7.399 -11.387 1.00 45.47 70 GLU A O 1
ATOM 587 N N . LYS A 1 71 ? 23.561 -8.068 -10.001 1.00 43.09 71 LYS A N 1
ATOM 588 C CA . LYS A 1 71 ? 22.714 -8.469 -8.877 1.00 43.09 71 LYS A CA 1
ATOM 589 C C . LYS A 1 71 ? 22.126 -7.215 -8.199 1.00 43.09 71 LYS A C 1
ATOM 591 O O . LYS A 1 71 ? 22.383 -6.962 -7.030 1.00 43.09 71 LYS A O 1
ATOM 596 N N . PHE A 1 72 ? 21.367 -6.423 -8.951 1.00 42.00 72 PHE A N 1
ATOM 597 C CA . PHE A 1 72 ? 20.483 -5.348 -8.510 1.00 42.00 72 PHE A CA 1
ATOM 598 C C . PHE A 1 72 ? 19.072 -5.883 -8.240 1.00 42.00 72 PHE A C 1
ATOM 600 O O . PHE A 1 72 ? 18.101 -5.128 -8.198 1.00 42.00 72 PHE A O 1
ATOM 607 N N . TRP A 1 73 ? 18.952 -7.193 -8.007 1.00 42.50 73 TRP A N 1
ATOM 608 C CA . TRP A 1 73 ? 17.882 -7.702 -7.169 1.00 42.50 73 TRP A CA 1
ATOM 609 C C . TRP A 1 73 ? 17.813 -6.852 -5.889 1.00 42.50 73 TRP A C 1
ATOM 611 O O . TRP A 1 73 ? 18.829 -6.443 -5.328 1.00 42.50 73 TRP A O 1
ATOM 621 N N . ASP A 1 74 ? 16.590 -6.587 -5.459 1.00 51.88 74 ASP A N 1
ATOM 622 C CA . ASP A 1 74 ? 16.190 -6.143 -4.124 1.00 51.88 74 ASP A CA 1
ATOM 623 C C . ASP A 1 74 ? 16.010 -4.669 -3.801 1.00 51.88 74 ASP A C 1
ATOM 625 O O . ASP A 1 74 ? 15.019 -4.375 -3.140 1.00 51.88 74 ASP A O 1
ATOM 629 N N . LYS A 1 75 ? 16.875 -3.714 -4.164 1.00 55.31 75 LYS A N 1
ATOM 630 C CA . LYS A 1 75 ? 16.812 -2.456 -3.379 1.00 55.31 75 LYS A CA 1
ATOM 631 C C . LYS A 1 75 ? 15.517 -1.645 -3.520 1.00 55.31 75 LYS A C 1
ATOM 633 O O . LYS A 1 75 ? 15.130 -1.003 -2.551 1.00 55.31 75 LYS A O 1
ATOM 638 N N . ASN A 1 76 ? 14.848 -1.700 -4.675 1.00 64.38 76 ASN A N 1
ATOM 639 C CA . ASN A 1 76 ? 13.629 -0.921 -4.931 1.00 64.38 76 ASN A CA 1
ATOM 640 C C . ASN A 1 76 ? 12.464 -1.730 -5.528 1.00 64.38 76 ASN A C 1
ATOM 642 O O . ASN A 1 76 ? 11.444 -1.124 -5.841 1.00 64.38 76 ASN A O 1
ATOM 646 N N . ASN A 1 77 ? 12.590 -3.051 -5.719 1.00 86.81 77 ASN A N 1
ATOM 647 C CA . ASN A 1 77 ? 11.495 -3.853 -6.272 1.00 86.81 77 ASN A CA 1
ATOM 648 C C . ASN A 1 77 ? 10.468 -4.145 -5.172 1.00 86.81 77 ASN A C 1
ATOM 650 O O . ASN A 1 77 ? 10.705 -4.992 -4.321 1.00 86.81 77 ASN A O 1
ATOM 654 N N . LEU A 1 78 ? 9.326 -3.457 -5.219 1.00 93.75 78 LEU A N 1
ATOM 655 C CA . LEU A 1 78 ? 8.277 -3.550 -4.194 1.00 93.75 78 LEU A CA 1
ATOM 656 C C . LEU A 1 78 ? 7.026 -4.305 -4.669 1.00 93.75 78 LEU A C 1
ATOM 658 O O . LEU A 1 78 ? 5.958 -4.202 -4.058 1.00 93.75 78 LEU A O 1
ATOM 662 N N . HIS A 1 79 ? 7.127 -5.056 -5.774 1.00 94.00 79 HIS A N 1
ATOM 663 C CA . HIS A 1 79 ? 5.996 -5.808 -6.326 1.00 94.00 79 HIS A CA 1
ATOM 664 C C . HIS A 1 79 ? 5.484 -6.861 -5.338 1.00 94.00 79 HIS A C 1
ATOM 666 O O . HIS A 1 79 ? 4.275 -6.991 -5.141 1.00 94.00 79 HIS A O 1
ATOM 672 N N . ARG A 1 80 ? 6.396 -7.589 -4.684 1.00 94.25 80 ARG A N 1
ATOM 673 C CA . ARG A 1 80 ? 6.049 -8.653 -3.737 1.00 94.25 80 ARG A CA 1
ATOM 674 C C . ARG A 1 80 ? 5.327 -8.088 -2.517 1.00 94.25 80 ARG A C 1
ATOM 676 O O . ARG A 1 80 ? 4.275 -8.589 -2.125 1.00 94.25 80 ARG A O 1
ATOM 683 N N . GLU A 1 81 ? 5.848 -7.011 -1.945 1.00 95.75 81 GLU A N 1
ATOM 684 C CA . GLU A 1 81 ? 5.287 -6.330 -0.783 1.00 95.75 81 GLU A CA 1
ATOM 685 C C . GLU A 1 81 ? 3.929 -5.702 -1.104 1.00 95.75 81 GLU A C 1
ATOM 687 O O . GLU A 1 81 ? 2.995 -5.788 -0.299 1.00 95.75 81 GLU A O 1
ATOM 692 N N . ALA A 1 82 ? 3.789 -5.073 -2.274 1.00 97.50 82 ALA A N 1
ATOM 693 C CA . ALA A 1 82 ? 2.517 -4.519 -2.723 1.00 97.50 82 ALA A CA 1
ATOM 694 C C . ALA A 1 82 ? 1.474 -5.619 -2.939 1.00 97.50 82 ALA A C 1
ATOM 696 O O . ALA A 1 82 ? 0.365 -5.504 -2.416 1.00 97.50 82 ALA A O 1
ATOM 697 N N . ALA A 1 83 ? 1.833 -6.706 -3.629 1.00 97.69 83 ALA A N 1
ATOM 698 C CA . ALA A 1 83 ? 0.943 -7.841 -3.861 1.00 97.69 83 ALA A CA 1
ATOM 699 C C . ALA A 1 83 ? 0.501 -8.492 -2.547 1.00 97.69 83 ALA A C 1
ATOM 701 O O . ALA A 1 83 ? -0.690 -8.740 -2.353 1.00 97.69 83 ALA A O 1
ATOM 702 N N . PHE A 1 84 ? 1.429 -8.700 -1.609 1.00 97.94 84 PHE A N 1
ATOM 703 C CA . PHE A 1 84 ? 1.105 -9.234 -0.292 1.00 97.94 84 PHE A CA 1
ATOM 704 C C . PHE A 1 84 ? 0.119 -8.327 0.452 1.00 97.94 84 PHE A C 1
ATOM 706 O O . PHE A 1 84 ? -0.926 -8.792 0.906 1.00 97.94 84 PHE A O 1
ATOM 713 N N . ASN A 1 85 ? 0.389 -7.021 0.530 1.00 98.44 85 ASN A N 1
ATOM 714 C CA . ASN A 1 85 ? -0.498 -6.079 1.216 1.00 98.44 85 ASN A CA 1
ATOM 715 C C . ASN A 1 85 ? -1.878 -5.972 0.557 1.00 98.44 85 ASN A C 1
ATOM 717 O O . ASN A 1 85 ? -2.889 -5.892 1.254 1.00 98.44 85 ASN A O 1
ATOM 721 N N . LEU A 1 86 ? -1.927 -6.005 -0.773 1.00 98.31 86 LEU A N 1
ATOM 722 C CA . LEU A 1 86 ? -3.169 -6.016 -1.532 1.00 98.31 86 LEU A CA 1
ATOM 723 C C . LEU A 1 86 ? -3.961 -7.313 -1.295 1.00 98.31 86 LEU A C 1
ATOM 725 O O . LEU A 1 86 ? -5.180 -7.267 -1.123 1.00 98.31 86 LEU A O 1
ATOM 729 N N . SER A 1 87 ? -3.279 -8.458 -1.174 1.00 98.31 87 SER A N 1
ATOM 730 C CA . SER A 1 87 ? -3.910 -9.734 -0.811 1.00 98.31 87 SER A CA 1
ATOM 731 C C . SER A 1 87 ? -4.602 -9.671 0.558 1.00 98.31 87 SER A C 1
ATOM 733 O O . SER A 1 87 ? -5.680 -10.242 0.728 1.00 98.31 87 SER A O 1
ATOM 735 N N . LEU A 1 88 ? -4.042 -8.926 1.524 1.00 98.25 88 LEU A N 1
ATOM 736 C CA . LEU A 1 88 ? -4.650 -8.744 2.845 1.00 98.25 88 LEU A CA 1
ATOM 737 C C . LEU A 1 88 ? -5.967 -7.966 2.751 1.00 98.25 88 LEU A C 1
ATOM 739 O O . LEU A 1 88 ? -6.935 -8.339 3.413 1.00 98.25 88 LEU A O 1
ATOM 743 N N . ILE A 1 89 ? -6.021 -6.933 1.903 1.00 98.31 89 ILE A N 1
ATOM 744 C CA . ILE A 1 89 ? -7.237 -6.145 1.658 1.00 98.31 89 ILE A CA 1
ATOM 745 C C . ILE A 1 89 ? -8.309 -7.007 0.974 1.00 98.31 89 ILE A C 1
ATOM 747 O O . ILE A 1 89 ? -9.472 -7.004 1.387 1.00 98.31 89 ILE A O 1
ATOM 751 N N . TYR A 1 90 ? -7.933 -7.799 -0.034 1.00 98.25 90 TYR A N 1
ATOM 752 C CA . TYR A 1 90 ? -8.875 -8.705 -0.696 1.00 98.25 90 TYR A CA 1
ATOM 753 C C . TYR A 1 90 ? -9.389 -9.804 0.235 1.00 98.25 90 TYR A C 1
ATOM 755 O O . TYR A 1 90 ? -10.585 -10.081 0.259 1.00 98.25 90 TYR A O 1
ATOM 763 N N . ARG A 1 91 ? -8.527 -10.366 1.086 1.00 97.75 91 ARG A N 1
ATOM 764 C CA . ARG A 1 91 ? -8.951 -11.330 2.106 1.00 97.75 91 ARG A CA 1
ATOM 765 C C . ARG A 1 91 ? -9.908 -10.702 3.120 1.00 97.75 91 ARG A C 1
ATOM 767 O O . ARG A 1 91 ? -10.925 -11.306 3.443 1.00 97.75 91 ARG A O 1
ATOM 774 N N . ALA A 1 92 ? -9.624 -9.485 3.587 1.00 97.19 92 ALA A N 1
ATOM 775 C CA . ALA A 1 92 ? -10.494 -8.766 4.520 1.00 97.19 92 ALA A CA 1
ATOM 776 C C . ALA A 1 92 ? -11.873 -8.429 3.921 1.00 97.19 92 ALA A C 1
ATOM 778 O O . ALA A 1 92 ? -12.854 -8.360 4.654 1.00 97.19 92 ALA A O 1
ATOM 779 N N . SER A 1 93 ? -11.961 -8.264 2.598 1.00 96.00 93 SER A N 1
ATOM 780 C CA . SER A 1 93 ? -13.227 -8.068 1.873 1.00 96.00 93 SER A CA 1
ATOM 781 C C . SER A 1 93 ? -13.919 -9.374 1.454 1.00 96.00 93 SER A C 1
ATOM 783 O O . SER A 1 93 ? -14.969 -9.330 0.822 1.00 96.00 93 SER A O 1
ATOM 785 N N . GLY A 1 94 ? -13.359 -10.539 1.800 1.00 96.81 94 GLY A N 1
ATOM 786 C CA . GLY A 1 94 ? -13.911 -11.856 1.462 1.00 96.81 94 GLY A CA 1
ATOM 787 C C . GLY A 1 94 ? -13.546 -12.369 0.064 1.00 96.81 94 GLY A C 1
ATOM 788 O O . GLY A 1 94 ? -13.878 -13.506 -0.275 1.00 96.81 94 GLY A O 1
ATOM 789 N N . ASN A 1 95 ? -12.812 -11.593 -0.740 1.00 97.25 95 ASN A N 1
ATOM 790 C CA . ASN A 1 95 ? -12.350 -12.008 -2.064 1.00 97.25 95 ASN A CA 1
ATOM 791 C C . ASN A 1 95 ? -11.066 -12.852 -1.974 1.00 97.25 95 ASN A C 1
ATOM 793 O O . ASN A 1 95 ? -9.966 -12.441 -2.351 1.00 97.25 95 ASN A O 1
ATOM 797 N N . ASN A 1 96 ? -11.218 -14.065 -1.446 1.00 97.00 96 ASN A N 1
ATOM 798 C CA . ASN A 1 96 ? -10.107 -14.989 -1.218 1.00 97.00 96 ASN A CA 1
ATOM 799 C C . ASN A 1 96 ? -9.466 -15.506 -2.513 1.00 97.00 96 ASN A C 1
ATOM 801 O O . ASN A 1 96 ? -8.296 -15.884 -2.489 1.00 97.00 96 ASN A O 1
ATOM 805 N N . GLN A 1 97 ? -10.214 -15.522 -3.620 1.00 97.75 97 GLN A N 1
ATOM 806 C CA . GLN A 1 97 ? -9.707 -15.982 -4.910 1.00 97.75 97 GLN A CA 1
ATOM 807 C C . GLN A 1 97 ? -8.632 -15.024 -5.430 1.00 97.75 97 GLN A C 1
ATOM 809 O O . GLN A 1 97 ? -7.484 -15.426 -5.584 1.00 97.75 97 GLN A O 1
ATO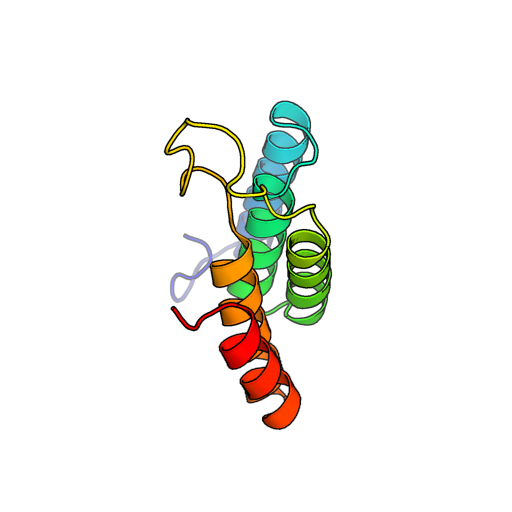M 814 N N . VAL A 1 98 ? -8.961 -13.734 -5.558 1.00 96.88 98 VAL A N 1
ATOM 815 C CA . VAL A 1 98 ? -8.000 -12.719 -6.022 1.00 96.88 98 VAL A CA 1
ATOM 816 C C . VAL A 1 98 ? -6.810 -12.600 -5.068 1.00 96.88 98 VAL A C 1
ATOM 818 O O . VAL A 1 98 ? -5.672 -12.449 -5.508 1.00 96.88 98 VAL A O 1
ATOM 821 N N . ALA A 1 99 ? -7.044 -12.713 -3.755 1.00 97.69 99 ALA A N 1
ATOM 822 C CA . ALA A 1 99 ? -5.960 -12.725 -2.778 1.00 97.69 99 ALA A CA 1
ATOM 823 C C . ALA A 1 99 ? -4.970 -13.878 -3.027 1.00 97.69 99 ALA A C 1
ATOM 825 O O . ALA A 1 99 ? -3.760 -13.667 -2.969 1.00 97.69 99 ALA A O 1
ATOM 826 N N . ARG A 1 100 ? -5.471 -15.084 -3.326 1.00 97.38 100 ARG A N 1
ATOM 827 C CA . ARG A 1 100 ? -4.638 -16.254 -3.633 1.00 97.38 100 ARG A CA 1
ATOM 828 C C . ARG A 1 100 ? -3.882 -16.078 -4.946 1.00 97.38 100 ARG A C 1
ATOM 830 O O . ARG A 1 100 ? -2.681 -16.333 -4.968 1.00 97.38 100 ARG A O 1
ATOM 837 N N . ASP A 1 101 ? -4.556 -15.598 -5.985 1.00 97.19 101 ASP A N 1
ATOM 838 C CA . ASP A 1 101 ? -3.961 -15.396 -7.309 1.00 97.19 101 ASP A CA 1
ATOM 839 C C . ASP A 1 101 ? -2.799 -14.389 -7.248 1.00 97.19 101 ASP A C 1
ATOM 841 O O . ASP A 1 101 ? -1.740 -14.613 -7.834 1.00 97.19 101 ASP A O 1
ATOM 845 N N . LEU A 1 102 ? -2.945 -13.313 -6.464 1.00 96.31 102 LEU A N 1
ATOM 846 C CA . LEU A 1 102 ? -1.868 -12.348 -6.215 1.00 96.31 102 LEU A CA 1
ATOM 847 C C . LEU A 1 102 ? -0.659 -12.985 -5.523 1.00 96.31 102 LEU A C 1
ATOM 849 O O . LEU A 1 102 ? 0.478 -12.758 -5.937 1.00 96.31 102 LEU A O 1
ATOM 853 N N . LEU A 1 103 ? -0.891 -13.778 -4.475 1.00 96.50 103 LEU A N 1
ATOM 854 C CA . LEU A 1 103 ? 0.192 -14.443 -3.750 1.00 96.50 103 LEU A CA 1
ATOM 855 C C . LEU A 1 103 ? 0.910 -15.465 -4.635 1.00 96.50 103 LEU A C 1
ATOM 857 O O . LEU A 1 103 ? 2.135 -15.522 -4.618 1.00 96.50 103 LEU A O 1
ATOM 861 N N . GLN A 1 104 ? 0.170 -16.227 -5.439 1.00 96.00 104 GLN A N 1
ATOM 862 C CA . GLN A 1 104 ? 0.755 -17.195 -6.361 1.00 96.00 104 GLN A CA 1
ATOM 863 C C . GLN A 1 104 ? 1.551 -16.522 -7.482 1.00 96.00 104 GLN A C 1
ATOM 865 O O . GLN A 1 104 ? 2.550 -17.065 -7.928 1.00 96.00 104 GLN A O 1
ATOM 870 N N . LYS A 1 105 ? 1.130 -15.342 -7.943 1.00 93.94 105 LYS A N 1
ATOM 871 C CA . LYS A 1 105 ? 1.822 -14.638 -9.027 1.00 93.94 105 LYS A CA 1
ATOM 872 C C . LYS A 1 105 ? 3.089 -13.912 -8.568 1.00 93.94 105 LYS A C 1
ATOM 874 O O . LYS A 1 105 ? 4.047 -13.851 -9.327 1.00 93.94 105 LYS A O 1
ATOM 879 N N . TYR A 1 106 ? 3.082 -13.320 -7.372 1.00 91.62 106 TYR A N 1
ATOM 880 C CA . TYR A 1 106 ? 4.132 -12.381 -6.945 1.00 91.62 106 TYR A CA 1
ATOM 881 C C . TYR A 1 106 ? 4.900 -12.806 -5.685 1.00 91.62 106 TYR A C 1
ATOM 883 O O . TYR A 1 106 ? 5.886 -12.161 -5.338 1.00 91.62 106 TYR A O 1
ATOM 891 N N . CYS A 1 107 ? 4.434 -13.810 -4.937 1.00 91.06 107 CYS A N 1
ATOM 892 C CA . CYS A 1 107 ? 5.001 -14.177 -3.630 1.00 91.06 107 CYS A CA 1
ATOM 893 C C . CYS A 1 107 ? 5.538 -15.616 -3.555 1.00 91.06 107 CYS A C 1
ATOM 895 O O . CYS A 1 107 ? 5.915 -16.046 -2.462 1.00 91.06 107 CYS A O 1
ATOM 897 N N . THR A 1 108 ? 5.593 -16.339 -4.673 1.00 87.88 108 THR A N 1
ATOM 898 C CA . THR A 1 108 ? 6.245 -17.652 -4.795 1.00 87.88 108 THR A CA 1
ATOM 899 C C . THR A 1 108 ? 7.645 -17.505 -5.394 1.00 87.88 108 THR A C 1
ATOM 901 O O . THR A 1 108 ? 7.882 -16.566 -6.151 1.00 87.88 108 THR A O 1
ATOM 904 N N . LEU A 1 109 ? 8.556 -18.405 -5.012 1.00 65.62 109 LEU A N 1
ATOM 905 C CA . LEU A 1 109 ? 9.925 -18.496 -5.538 1.00 65.62 109 LEU A CA 1
ATOM 906 C C . LEU A 1 109 ? 9.968 -19.284 -6.848 1.00 65.62 109 LEU A C 1
ATOM 908 O O . LEU A 1 109 ? 9.138 -20.214 -6.977 1.00 65.62 109 LEU A O 1
#

Nearest PDB structures (foldseek):
  5o01-assembly2_B  TM=5.946E-01  e=1.299E-01  Prosthecobacter vanneervenii
  7msn-assembly1_A  TM=6.444E-01  e=2.849E-01  Bacillus subtilis subsp. subtilis str. 168
  8bfi-assembly1_B  TM=7.425E-01  e=4.817E+00  Homo sapiens
  4d10-assembly1_I  TM=6.470E-01  e=4.117E+00  Homo sapiens
  5oql-assembly1_E  TM=6.264E-01  e=8.132E+00  Thermochaet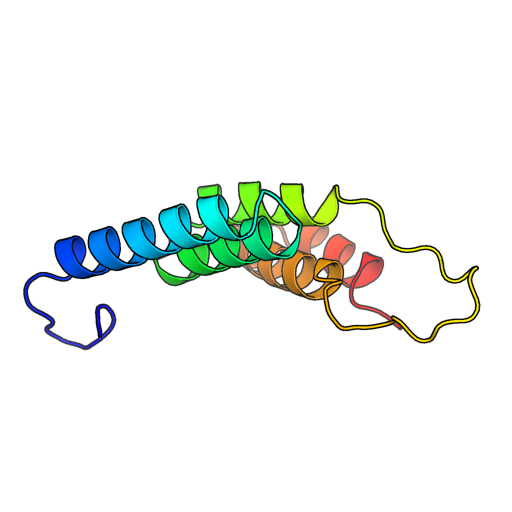oides thermophila DSM 1495

Mean predicted aligned error: 5.96 Å

pLDDT: mean 88.27, std 16.0, range [42.0, 98.62]

InterPro domains:
  IPR011990 Tetratricopeptide-like helical domain superfamily [SSF48452] (33-106)
  IPR039340 Transcription factor Tfc4/TFIIIC-102/Sfc4 [PTHR23082] (1-109)

Foldseek 3Di:
DLPDDDDDPSVVVLVVVVVVLVVVCVVVDDDLQSLQVQLVSCVVVPVNVSNLVSLVVSLPDDDDDPPDPDPPPDDRNCNLVSLQSNLVVCVVVVNNVSSVVSCVVRVDD

Solvent-accessible surface area (backbone atoms only — not comparable to full-atom values): 6226 Å² total; per-residue (Å²): 113,61,86,46,91,86,50,81,62,32,68,59,48,49,50,53,51,51,52,51,50,52,50,47,33,70,73,72,41,94,45,54,61,45,37,38,51,52,12,52,53,30,41,75,75,66,43,47,71,60,12,45,54,23,25,52,53,32,60,67,52,83,77,83,71,86,85,55,102,58,91,70,72,68,89,69,71,53,45,42,63,31,32,50,55,42,21,52,54,29,43,75,71,66,41,51,64,64,20,47,53,35,37,66,73,49,67,63,134

Organism: Paramuricea clavata (NCBI:txid317549)

Radius of gyration: 15.92 Å; Cα contacts (8 Å, |Δi|>4): 95; chains: 1; bounding box: 39×35×42 Å